Protein AF-A0A940NAF1-F1 (afdb_monomer_lite)

Secondary structure (DSSP, 8-state):
------SS---PPPHHHHHHHHHHT--EEEEEEETTEEEEEEEEEEEE-TT--EEEEEPP--SSSPPPGG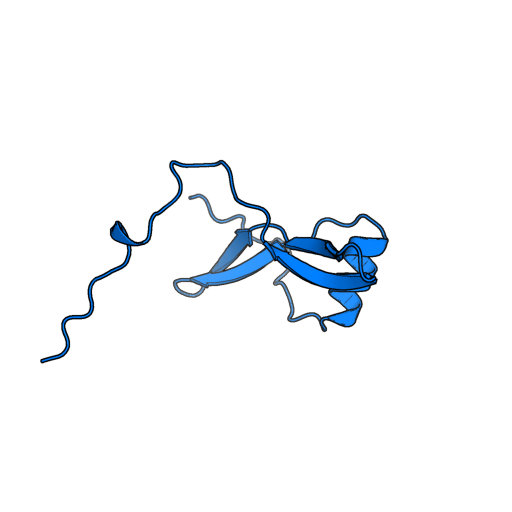GS------

Foldseek 3Di:
DPFPQDPDDDDDDDPVVVQVCQVVVHWDFDWDDDPNGIGTHFIKHWDADPVGDIDIDGDDDPPDDDDDPVNDDDDDDD

pLDDT: mean 79.51, std 12.31, range [41.72, 93.44]

Sequence (78 aa):
MSGEQFEVVPHESPVIEVVDALAKGDTVVTVFPLDGQRVAGPEVRSVVDEVGREWIETVADNSGPGRTLADLPRVDHE

Structure (mmCIF, N/CA/C/O backbone):
data_AF-A0A940NAF1-F1
#
_entry.id   AF-A0A940NAF1-F1
#
loop_
_atom_site.group_PDB
_atom_site.id
_atom_site.type_symbol
_atom_site.label_atom_id
_atom_site.label_alt_id
_atom_site.label_comp_id
_atom_site.label_asym_id
_atom_site.label_entity_id
_atom_site.label_seq_id
_atom_site.pdbx_PDB_ins_code
_atom_site.Cartn_x
_atom_site.Cartn_y
_atom_site.Cartn_z
_atom_site.occupancy
_atom_site.B_iso_or_equiv
_atom_site.auth_seq_id
_atom_site.auth_comp_id
_atom_site.auth_asym_id
_atom_site.auth_atom_id
_atom_site.pdbx_PDB_model_num
ATOM 1 N N . MET A 1 1 ? -20.728 3.016 2.254 1.00 41.72 1 MET A N 1
ATOM 2 C CA . MET A 1 1 ? -19.601 2.078 2.115 1.00 41.72 1 MET A CA 1
ATOM 3 C C . MET A 1 1 ? -19.739 1.088 3.252 1.00 41.72 1 MET A C 1
ATOM 5 O O . MET A 1 1 ? -19.708 1.521 4.396 1.00 41.72 1 MET A O 1
ATOM 9 N N . SER A 1 2 ? -20.049 -0.174 2.963 1.00 45.50 2 SER A N 1
ATOM 10 C CA . SER A 1 2 ? -20.073 -1.206 4.001 1.00 45.50 2 SER A CA 1
ATOM 11 C C . SER A 1 2 ? -18.622 -1.524 4.322 1.00 45.50 2 SER A C 1
ATOM 13 O O . SER A 1 2 ? -17.936 -2.077 3.474 1.00 45.50 2 SER A O 1
ATOM 15 N N . GLY A 1 3 ? -18.129 -1.084 5.479 1.00 49.28 3 GLY A N 1
ATOM 16 C CA . GLY A 1 3 ? -16.789 -1.454 5.919 1.00 49.28 3 GLY A CA 1
ATOM 17 C C . GLY A 1 3 ? -16.741 -2.966 6.098 1.00 49.28 3 GLY A C 1
ATOM 18 O O . GLY A 1 3 ? -17.548 -3.514 6.850 1.00 49.28 3 GLY A O 1
ATOM 19 N N . GLU A 1 4 ? -15.846 -3.641 5.385 1.00 57.84 4 GLU A N 1
ATOM 20 C CA . GLU A 1 4 ? -15.560 -5.044 5.662 1.00 57.84 4 GLU A CA 1
ATOM 21 C C . GLU A 1 4 ? -15.069 -5.158 7.106 1.00 57.84 4 GLU A C 1
ATOM 23 O O . GLU A 1 4 ? -14.056 -4.576 7.496 1.00 57.84 4 GLU A O 1
ATOM 28 N N . GLN A 1 5 ? -15.849 -5.859 7.931 1.00 61.78 5 GLN A N 1
ATOM 29 C CA . GLN A 1 5 ? -15.437 -6.208 9.280 1.00 61.78 5 GLN A CA 1
ATOM 30 C C . GLN A 1 5 ? -14.375 -7.296 9.169 1.00 61.78 5 GLN A C 1
ATOM 32 O O . GLN A 1 5 ? -14.660 -8.413 8.745 1.00 61.78 5 GLN A O 1
ATOM 37 N N . PHE A 1 6 ? -13.145 -6.960 9.549 1.00 65.00 6 PHE A N 1
ATOM 38 C CA . PHE A 1 6 ? -12.062 -7.930 9.614 1.00 65.00 6 PHE A CA 1
ATOM 39 C C . PHE A 1 6 ? -12.364 -8.988 10.687 1.00 65.00 6 PHE A C 1
ATOM 41 O O . PHE A 1 6 ? -12.595 -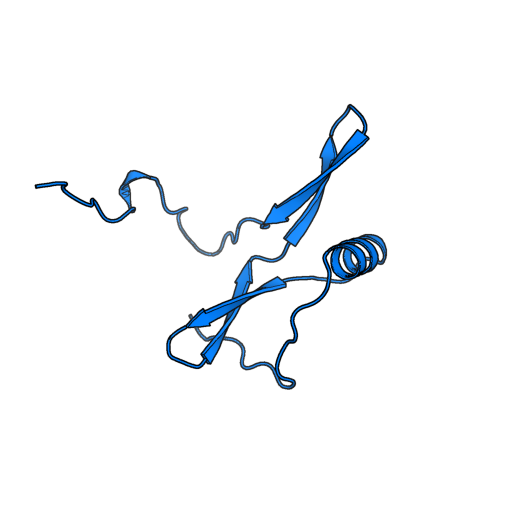8.644 11.847 1.00 65.00 6 PHE A O 1
ATOM 48 N N . GLU A 1 7 ? -12.330 -10.270 10.312 1.00 65.38 7 GLU A N 1
ATOM 49 C CA . GLU A 1 7 ? -12.494 -11.404 11.239 1.00 65.38 7 GLU A CA 1
ATOM 50 C C . GLU A 1 7 ? -11.379 -11.437 12.301 1.00 65.38 7 GLU A C 1
ATOM 52 O O . GLU A 1 7 ? -11.611 -11.774 13.462 1.00 65.38 7 GLU A O 1
ATOM 57 N N . VAL A 1 8 ? -10.173 -11.010 11.916 1.00 72.81 8 VAL A N 1
ATOM 58 C CA . VAL A 1 8 ? -9.020 -10.814 12.800 1.00 72.81 8 VAL A CA 1
ATOM 59 C C . VAL A 1 8 ? -8.625 -9.347 12.760 1.00 72.81 8 VAL A C 1
ATOM 61 O O . VAL A 1 8 ? -8.484 -8.767 11.687 1.00 72.81 8 VAL A O 1
ATOM 64 N N . VAL A 1 9 ? -8.416 -8.741 13.932 1.00 71.31 9 VAL A N 1
ATOM 65 C CA . VAL A 1 9 ? -7.959 -7.349 14.028 1.00 71.31 9 VAL A CA 1
ATOM 66 C C . VAL A 1 9 ? -6.632 -7.212 13.265 1.00 71.31 9 VAL A C 1
ATOM 68 O O . VAL A 1 9 ? -5.674 -7.901 13.625 1.00 71.31 9 VAL A O 1
ATOM 71 N N . PRO A 1 10 ? -6.545 -6.335 12.242 1.00 73.75 10 PRO A N 1
ATOM 72 C CA . PRO A 1 10 ? -5.299 -6.110 11.513 1.00 73.75 10 PRO A CA 1
ATOM 73 C C . PRO A 1 10 ? -4.168 -5.722 12.474 1.00 73.75 10 PRO A C 1
ATOM 75 O O . PRO A 1 10 ? -4.412 -5.241 13.578 1.00 73.75 10 PRO A O 1
ATOM 78 N N . HIS A 1 11 ? -2.914 -5.879 12.102 1.00 75.50 11 HIS A N 1
ATOM 79 C CA . HIS A 1 11 ? -1.811 -5.329 12.890 1.00 75.50 11 HIS A CA 1
ATOM 80 C C . HIS A 1 11 ? -0.951 -4.465 11.984 1.00 75.50 11 HIS A C 1
ATOM 82 O O . HIS A 1 11 ? -1.024 -4.581 10.763 1.00 75.50 11 HIS A O 1
ATOM 88 N N . GLU A 1 12 ? -0.196 -3.547 12.579 1.00 78.88 12 GLU A N 1
ATOM 89 C CA . GLU A 1 12 ? 0.798 -2.803 11.816 1.00 78.88 12 GLU A CA 1
ATOM 90 C C . GLU A 1 12 ? 1.871 -3.790 11.350 1.00 78.88 12 GLU A C 1
ATOM 92 O O . GLU A 1 12 ? 2.479 -4.477 12.173 1.00 78.88 12 GLU A O 1
ATOM 97 N N . SER A 1 13 ? 2.075 -3.870 10.037 1.00 83.19 13 SER A N 1
ATOM 98 C CA . SER A 1 13 ? 3.118 -4.696 9.428 1.00 83.19 13 SER A CA 1
ATOM 99 C C . SER A 1 13 ? 4.273 -3.802 8.974 1.00 83.19 13 SER A C 1
ATOM 101 O O . SER A 1 13 ? 4.037 -2.711 8.440 1.00 83.19 13 SER A O 1
ATOM 103 N N . PRO A 1 14 ? 5.533 -4.221 9.167 1.00 87.88 14 PRO A N 1
ATOM 104 C CA . PRO A 1 14 ? 6.675 -3.481 8.657 1.00 87.88 14 PRO A CA 1
ATOM 105 C C . PRO A 1 14 ? 6.661 -3.457 7.122 1.00 87.88 14 PRO A C 1
ATOM 107 O O . PRO A 1 14 ? 6.235 -4.407 6.468 1.00 87.88 14 PRO A O 1
ATOM 110 N N . VAL A 1 15 ? 7.190 -2.378 6.535 1.00 84.62 15 VAL A N 1
ATOM 111 C CA . VAL A 1 15 ? 7.193 -2.164 5.073 1.00 84.62 15 VAL A CA 1
ATOM 112 C C . VAL A 1 15 ? 7.829 -3.334 4.317 1.00 84.62 15 VAL A C 1
ATOM 114 O O . VAL A 1 15 ? 7.353 -3.700 3.250 1.00 84.62 15 VAL A O 1
ATOM 117 N N . ILE A 1 16 ? 8.869 -3.954 4.881 1.00 85.88 16 ILE A N 1
ATOM 118 C CA . ILE A 1 16 ? 9.541 -5.096 4.2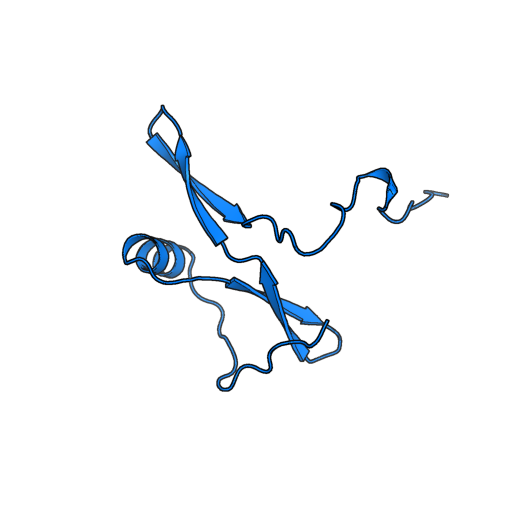51 1.00 85.88 16 ILE A CA 1
ATOM 119 C C . ILE A 1 16 ? 8.615 -6.310 4.092 1.00 85.88 16 ILE A C 1
ATOM 121 O O . ILE A 1 16 ? 8.647 -6.963 3.056 1.00 85.88 16 ILE A O 1
ATOM 125 N N . GLU A 1 17 ? 7.740 -6.575 5.065 1.00 89.25 17 GLU A N 1
ATOM 126 C CA . GLU A 1 17 ? 6.776 -7.677 4.980 1.00 89.25 17 GLU A CA 1
ATOM 127 C C . GLU A 1 17 ? 5.697 -7.393 3.934 1.00 89.25 17 GLU A C 1
ATOM 129 O O . GLU A 1 17 ? 5.269 -8.303 3.230 1.00 89.25 17 GLU A O 1
ATOM 134 N N . VAL A 1 18 ? 5.299 -6.125 3.786 1.00 88.19 18 VAL A N 1
ATOM 135 C CA . VAL A 1 18 ? 4.369 -5.695 2.732 1.00 88.19 18 VAL A CA 1
ATOM 136 C C . VAL A 1 18 ? 4.976 -5.919 1.349 1.00 88.19 18 VAL A C 1
ATOM 138 O O . VAL A 1 18 ? 4.314 -6.473 0.476 1.00 88.19 18 VAL A O 1
ATOM 141 N N . VAL A 1 19 ? 6.237 -5.525 1.149 1.00 88.19 19 VAL A N 1
ATOM 142 C CA . VAL A 1 19 ? 6.946 -5.736 -0.122 1.00 88.19 19 VAL A CA 1
ATOM 143 C C . VAL A 1 19 ? 7.084 -7.228 -0.423 1.00 88.19 19 VAL A C 1
ATOM 145 O O . VAL A 1 19 ? 6.780 -7.651 -1.535 1.00 88.19 19 VAL A O 1
ATOM 148 N N . ASP A 1 20 ? 7.459 -8.040 0.567 1.00 90.88 20 ASP A N 1
ATOM 149 C CA . ASP A 1 20 ? 7.561 -9.493 0.409 1.00 90.88 20 ASP A CA 1
ATOM 150 C C . ASP A 1 20 ? 6.216 -10.140 0.050 1.00 90.88 20 ASP A C 1
ATOM 152 O O . ASP A 1 20 ? 6.176 -11.048 -0.780 1.00 90.88 20 ASP A O 1
ATOM 156 N N . ALA A 1 21 ? 5.119 -9.704 0.674 1.00 90.06 21 ALA A N 1
ATOM 157 C CA . ALA A 1 21 ? 3.773 -10.191 0.379 1.00 90.06 21 ALA A CA 1
ATOM 158 C C . ALA A 1 21 ? 3.362 -9.837 -1.060 1.00 90.06 21 ALA A C 1
ATOM 160 O O . ALA A 1 21 ? 2.965 -10.712 -1.831 1.00 90.06 21 ALA A O 1
ATOM 161 N N . LEU A 1 22 ? 3.564 -8.581 -1.469 1.00 90.69 22 LEU A N 1
ATOM 162 C CA . LEU A 1 22 ? 3.305 -8.136 -2.840 1.00 90.69 22 LEU A CA 1
ATOM 163 C C . LEU A 1 22 ? 4.151 -8.910 -3.862 1.00 90.69 22 LEU A C 1
ATOM 165 O O . LEU A 1 22 ? 3.631 -9.351 -4.886 1.00 90.69 22 LEU A O 1
ATOM 169 N N . ALA A 1 23 ? 5.433 -9.149 -3.570 1.00 89.06 23 ALA A N 1
ATOM 170 C CA . ALA A 1 23 ? 6.325 -9.930 -4.426 1.00 89.06 23 ALA A CA 1
ATOM 171 C C . ALA A 1 23 ? 5.908 -11.409 -4.539 1.00 89.06 23 ALA A C 1
ATOM 173 O O . ALA A 1 23 ? 6.148 -12.043 -5.569 1.00 89.06 23 ALA A O 1
ATOM 174 N N . LYS A 1 24 ? 5.263 -11.964 -3.504 1.00 92.25 24 LYS A N 1
ATOM 175 C CA . LYS A 1 24 ? 4.674 -13.316 -3.517 1.00 92.25 24 LYS A CA 1
ATOM 176 C C . LYS A 1 24 ? 3.335 -13.385 -4.257 1.00 92.25 24 LYS A C 1
ATOM 178 O O . LYS A 1 24 ? 2.877 -14.488 -4.550 1.00 92.25 24 LYS A O 1
ATOM 183 N N . GLY A 1 25 ? 2.745 -12.239 -4.599 1.00 89.94 25 GLY A N 1
ATOM 184 C CA . GLY A 1 25 ? 1.447 -12.139 -5.264 1.00 89.94 25 GLY A CA 1
ATOM 185 C C . GLY A 1 25 ? 0.259 -12.034 -4.306 1.00 89.94 25 GLY A C 1
ATOM 186 O O . GLY A 1 25 ? -0.879 -12.196 -4.748 1.00 89.94 25 GLY A O 1
ATOM 187 N N . ASP A 1 26 ? 0.499 -11.768 -3.020 1.00 90.12 26 ASP A N 1
ATOM 188 C CA . ASP A 1 26 ? -0.569 -11.523 -2.056 1.00 90.12 26 ASP A CA 1
ATOM 189 C C . ASP A 1 26 ? -1.225 -10.157 -2.308 1.00 90.12 26 ASP A C 1
ATOM 191 O O . ASP A 1 26 ? -0.585 -9.189 -2.727 1.00 90.12 26 ASP A O 1
ATOM 195 N N . THR A 1 27 ? -2.523 -10.062 -2.018 1.00 88.56 27 THR A N 1
ATOM 196 C CA . THR A 1 27 ? -3.254 -8.789 -2.038 1.00 88.56 27 THR A CA 1
ATOM 197 C C . THR A 1 27 ? -3.070 -8.074 -0.707 1.00 88.56 27 THR A C 1
ATOM 199 O O . THR A 1 27 ? -3.404 -8.616 0.346 1.00 88.56 27 THR A O 1
ATOM 202 N N . VAL A 1 28 ? -2.563 -6.841 -0.752 1.00 89.19 28 VAL A N 1
ATOM 203 C CA . VAL A 1 28 ? -2.371 -6.000 0.434 1.00 89.19 28 VAL A CA 1
ATOM 204 C C . VAL A 1 28 ? -3.264 -4.769 0.334 1.00 89.19 28 VAL A C 1
ATOM 206 O O . VAL A 1 28 ? -3.330 -4.125 -0.710 1.00 89.19 28 VAL A O 1
ATOM 209 N N . VAL A 1 29 ? -3.928 -4.420 1.437 1.00 88.31 29 VAL A N 1
ATOM 210 C CA . VAL A 1 29 ? -4.814 -3.252 1.549 1.00 88.31 29 VAL A CA 1
ATOM 211 C C . VAL A 1 29 ? -4.362 -2.326 2.668 1.00 88.31 29 VAL A C 1
ATOM 213 O O . VAL A 1 29 ? -3.806 -2.758 3.678 1.00 88.31 29 VAL A O 1
ATOM 216 N N . THR A 1 30 ? -4.636 -1.035 2.507 1.00 86.06 30 THR A N 1
ATOM 217 C CA . THR A 1 30 ? -4.520 -0.073 3.610 1.00 86.06 30 THR A CA 1
ATOM 218 C C . THR A 1 30 ? -5.658 -0.260 4.613 1.00 86.06 30 THR A C 1
ATOM 220 O O . THR A 1 30 ? -6.746 -0.711 4.262 1.00 86.06 30 THR A O 1
ATOM 223 N N . VAL A 1 31 ? -5.427 0.088 5.881 1.00 87.44 31 VAL A N 1
ATOM 224 C CA . VAL A 1 31 ? -6.455 0.034 6.930 1.00 87.44 31 VAL A CA 1
ATOM 225 C C . VAL A 1 31 ? -6.490 1.367 7.661 1.00 87.44 31 VAL A C 1
ATOM 227 O O . VAL A 1 31 ? -5.480 1.804 8.209 1.00 87.44 31 VAL A O 1
ATOM 230 N N . PHE A 1 32 ? -7.661 2.000 7.696 1.00 83.50 32 PHE A N 1
ATOM 231 C CA . PHE A 1 32 ? -7.860 3.293 8.343 1.00 83.50 32 PHE A CA 1
ATOM 232 C C . PHE A 1 32 ? -8.710 3.158 9.611 1.00 83.50 32 PHE A C 1
ATOM 234 O O . PHE A 1 32 ? -9.726 2.455 9.594 1.00 83.50 32 PHE A O 1
ATOM 241 N N . PRO A 1 33 ? -8.348 3.841 10.711 1.00 82.88 33 PRO A N 1
ATOM 242 C CA . PRO A 1 33 ? -9.248 4.008 11.841 1.00 82.88 33 PRO A CA 1
ATOM 243 C C . PRO A 1 33 ? -10.323 5.054 11.498 1.00 82.88 33 PRO A C 1
ATOM 245 O O . PRO A 1 33 ? -10.001 6.207 11.218 1.00 82.88 33 PRO A O 1
ATOM 248 N N . LEU A 1 34 ? -11.599 4.669 11.542 1.00 82.31 34 LEU A N 1
ATOM 249 C CA . LEU A 1 34 ? -12.748 5.553 11.331 1.00 82.31 34 LEU A CA 1
ATOM 250 C C . LEU A 1 34 ? -13.809 5.267 12.397 1.00 82.31 34 LEU A C 1
ATOM 252 O O . LEU A 1 34 ? -14.272 4.137 12.511 1.00 82.31 34 LEU A O 1
ATOM 256 N N . ASP A 1 35 ? -14.170 6.272 13.197 1.00 83.00 35 ASP A N 1
ATOM 257 C CA . ASP A 1 35 ? -15.211 6.179 14.237 1.00 83.00 35 ASP A CA 1
ATOM 258 C C . ASP A 1 35 ? -15.068 4.963 15.179 1.00 83.00 35 ASP A C 1
ATOM 260 O O . ASP A 1 35 ? -16.035 4.288 15.532 1.00 83.00 35 ASP A O 1
ATOM 264 N N . GLY A 1 36 ? -13.831 4.651 15.584 1.00 81.25 36 GLY A N 1
ATOM 265 C CA . GLY A 1 36 ? -13.522 3.510 16.458 1.00 81.25 36 GLY A CA 1
ATOM 266 C C . GLY A 1 36 ? -13.560 2.144 15.763 1.00 81.25 36 GLY A C 1
ATOM 267 O O . GLY A 1 36 ? -13.321 1.123 16.405 1.00 81.25 36 GLY A O 1
ATOM 268 N N . GLN A 1 37 ? -13.819 2.117 14.457 1.00 79.88 37 GLN A N 1
ATOM 269 C CA . GLN A 1 37 ? -13.755 0.936 13.607 1.00 79.88 37 GLN A CA 1
ATOM 270 C C . GLN A 1 37 ? -12.508 0.976 12.727 1.00 79.88 37 GLN A C 1
ATOM 272 O O . GLN A 1 37 ? -11.896 2.022 12.514 1.00 79.88 37 GLN A O 1
ATOM 277 N N . ARG A 1 38 ? -12.116 -0.189 12.214 1.00 83.44 38 ARG A N 1
ATOM 278 C CA . ARG A 1 38 ? -11.061 -0.307 11.208 1.00 83.44 38 ARG A CA 1
ATOM 279 C C . ARG A 1 38 ? -11.711 -0.608 9.877 1.00 83.44 38 ARG A C 1
ATOM 281 O O . ARG A 1 38 ? -12.464 -1.571 9.780 1.00 83.44 38 ARG A O 1
ATOM 288 N N . VAL A 1 39 ? -11.421 0.222 8.887 1.00 83.56 39 VAL A N 1
ATOM 289 C CA . VAL A 1 39 ? -12.028 0.153 7.560 1.00 83.56 39 VAL A CA 1
ATOM 290 C C . VAL A 1 39 ? -10.937 -0.139 6.541 1.00 83.56 39 VAL A C 1
ATOM 292 O O . VAL A 1 39 ? -9.888 0.509 6.557 1.00 83.56 39 VAL A O 1
ATOM 295 N N . ALA A 1 40 ? -11.185 -1.122 5.674 1.00 85.00 40 ALA A N 1
ATOM 296 C CA . ALA A 1 40 ? -10.336 -1.394 4.524 1.00 85.00 40 ALA A CA 1
ATOM 297 C C . ALA A 1 40 ? -10.326 -0.178 3.589 1.00 85.00 40 ALA A C 1
ATOM 299 O O . ALA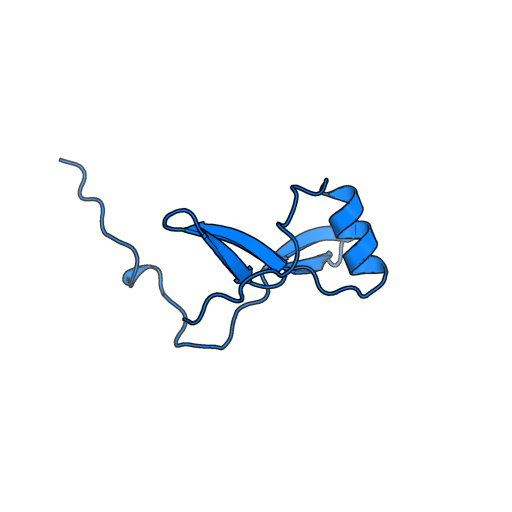 A 1 40 ? -11.371 0.350 3.206 1.00 85.00 40 ALA A O 1
ATOM 300 N N . GLY A 1 41 ? -9.128 0.291 3.282 1.00 84.19 41 GLY A N 1
ATOM 301 C CA . GLY A 1 41 ? -8.871 1.310 2.287 1.00 84.19 41 GLY A CA 1
ATOM 302 C C . GLY A 1 41 ? -8.460 0.699 0.949 1.00 84.19 41 GLY A C 1
ATOM 303 O O . GLY A 1 41 ? -8.635 -0.500 0.734 1.00 84.19 41 GLY A O 1
ATOM 304 N N . PRO A 1 42 ? -7.885 1.511 0.049 1.00 85.94 42 PRO A N 1
ATOM 305 C CA . PRO A 1 42 ? -7.388 1.029 -1.230 1.00 85.94 42 PRO A CA 1
ATOM 306 C C . PRO A 1 42 ? -6.358 -0.095 -1.082 1.00 85.94 42 PRO A C 1
ATOM 308 O O . PRO A 1 42 ? -5.536 -0.083 -0.151 1.00 85.94 42 PRO A O 1
ATOM 311 N N . GLU A 1 43 ? -6.381 -1.017 -2.045 1.00 88.94 43 GLU A N 1
ATOM 312 C CA . GLU A 1 43 ? -5.284 -1.949 -2.307 1.00 88.94 43 GLU A CA 1
ATOM 313 C C . GLU A 1 43 ? -3.993 -1.183 -2.601 1.00 88.94 43 GLU A C 1
ATOM 315 O O . GLU A 1 43 ? -4.014 -0.041 -3.070 1.00 88.94 43 GLU A O 1
ATOM 320 N N . VAL A 1 44 ? -2.857 -1.813 -2.334 1.00 90.38 44 VAL A N 1
ATOM 321 C CA . VAL A 1 44 ? -1.543 -1.280 -2.685 1.00 90.38 44 VAL A CA 1
ATOM 322 C C . VAL A 1 44 ? -0.825 -2.209 -3.647 1.00 90.38 44 VAL A C 1
ATOM 324 O O . VAL A 1 44 ? -1.062 -3.414 -3.666 1.00 90.38 44 VAL A O 1
ATOM 327 N N . ARG A 1 45 ? 0.082 -1.644 -4.438 1.00 89.81 45 ARG A N 1
ATOM 328 C CA . ARG A 1 45 ? 0.968 -2.397 -5.327 1.00 89.81 45 ARG A CA 1
ATOM 329 C C . ARG A 1 45 ? 2.383 -1.845 -5.275 1.00 89.81 45 ARG A C 1
ATOM 331 O O . ARG A 1 45 ? 2.570 -0.658 -5.000 1.00 89.81 45 ARG A O 1
ATOM 338 N N . SER A 1 46 ? 3.360 -2.693 -5.580 1.00 90.62 46 SER A N 1
ATOM 339 C CA . SER A 1 46 ? 4.712 -2.234 -5.878 1.00 90.62 46 SER A CA 1
ATOM 340 C C . SER A 1 46 ? 4.785 -1.756 -7.326 1.00 90.62 46 SER A C 1
ATOM 342 O O . SER A 1 46 ? 4.190 -2.343 -8.235 1.00 90.62 46 SER A O 1
ATOM 344 N N . VAL A 1 47 ? 5.500 -0.658 -7.538 1.00 89.06 47 VAL A N 1
ATOM 345 C CA . VAL A 1 47 ? 5.821 -0.132 -8.863 1.00 89.06 47 VAL A CA 1
ATOM 346 C C . VAL A 1 47 ? 7.319 0.051 -8.947 1.00 89.06 47 VAL A C 1
ATOM 348 O O . VAL A 1 47 ? 7.942 0.561 -8.017 1.00 89.06 47 VAL A O 1
ATOM 351 N N . VAL A 1 48 ? 7.877 -0.375 -10.077 1.00 90.25 48 VAL A N 1
ATOM 352 C CA . VAL A 1 48 ? 9.288 -0.211 -10.407 1.00 90.25 48 VAL A CA 1
ATOM 353 C C . VAL A 1 48 ? 9.383 0.677 -11.642 1.00 90.25 48 VAL A 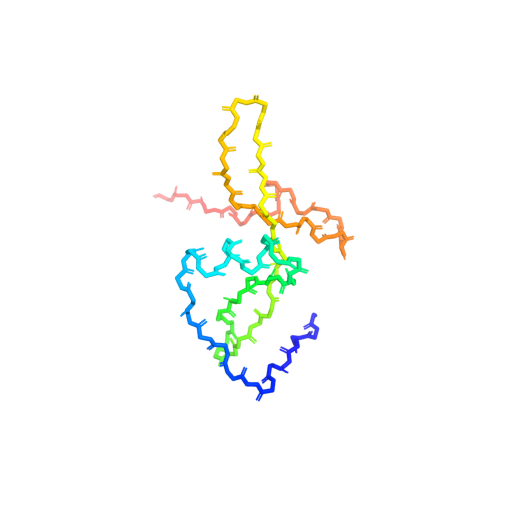C 1
ATOM 355 O O . VAL A 1 48 ? 8.743 0.383 -12.654 1.00 90.25 48 VAL A O 1
ATOM 358 N N . ASP A 1 49 ? 10.144 1.770 -11.564 1.00 91.81 49 ASP A N 1
ATOM 359 C CA . ASP A 1 49 ? 10.401 2.618 -12.732 1.00 91.81 49 ASP A CA 1
ATOM 360 C C . ASP A 1 49 ? 11.445 2.021 -13.687 1.00 91.81 49 ASP A C 1
ATOM 362 O O . ASP A 1 49 ? 12.110 1.022 -13.409 1.00 91.81 49 ASP A O 1
ATOM 366 N N . GLU A 1 50 ? 11.622 2.677 -14.833 1.00 92.94 50 GLU A N 1
ATOM 367 C CA . GLU A 1 50 ? 12.603 2.297 -15.857 1.00 92.94 50 GLU A CA 1
ATOM 368 C C . GLU A 1 50 ? 14.058 2.318 -15.351 1.00 92.94 50 GLU A C 1
ATOM 370 O O . GLU A 1 50 ? 14.935 1.705 -15.958 1.00 92.94 50 GLU A O 1
ATOM 375 N N . VAL A 1 51 ? 14.327 3.017 -14.244 1.00 93.44 51 VAL A N 1
ATOM 376 C CA . VAL A 1 51 ? 15.655 3.164 -13.630 1.00 93.44 51 VAL A CA 1
ATOM 377 C C . VAL A 1 51 ? 15.825 2.209 -12.435 1.00 93.44 51 VAL A C 1
ATOM 379 O O . VAL A 1 51 ? 16.850 2.245 -11.752 1.00 93.44 51 VAL A O 1
ATOM 382 N N . GLY A 1 52 ? 14.850 1.328 -12.187 1.00 88.81 52 GLY A N 1
ATOM 383 C CA . GLY A 1 52 ? 14.885 0.320 -11.130 1.00 88.81 52 GLY A CA 1
ATOM 384 C C . GLY A 1 52 ? 14.565 0.851 -9.732 1.00 88.81 52 GLY A C 1
ATOM 385 O O . GLY A 1 52 ? 14.911 0.197 -8.749 1.00 88.81 52 GLY A O 1
ATOM 386 N N . ARG A 1 53 ? 13.944 2.028 -9.604 1.00 89.81 53 ARG A N 1
ATOM 387 C CA . ARG A 1 53 ? 13.448 2.517 -8.310 1.00 89.81 53 ARG A CA 1
ATOM 388 C C . ARG A 1 53 ? 12.122 1.856 -8.001 1.00 89.81 53 ARG A C 1
ATOM 390 O O . ARG A 1 53 ? 11.225 1.886 -8.834 1.00 89.81 53 ARG A O 1
ATOM 397 N N . GLU A 1 54 ? 12.001 1.327 -6.793 1.00 89.06 54 GLU A N 1
ATOM 398 C CA . GLU A 1 54 ? 10.795 0.663 -6.315 1.00 89.06 54 GLU A CA 1
ATOM 399 C C . GLU A 1 54 ? 10.096 1.502 -5.241 1.00 89.06 54 GLU A C 1
ATOM 401 O O . GLU A 1 54 ? 10.742 2.053 -4.345 1.00 89.06 54 GLU A O 1
ATOM 406 N N . TRP A 1 55 ? 8.771 1.601 -5.328 1.00 87.81 55 TRP A N 1
ATOM 407 C CA . TRP A 1 55 ? 7.928 2.196 -4.292 1.00 87.81 55 TRP A CA 1
ATOM 408 C C . TRP A 1 55 ? 6.562 1.511 -4.223 1.00 87.81 55 TRP A C 1
ATOM 410 O O . TRP A 1 55 ? 6.194 0.719 -5.090 1.00 87.81 55 TRP A O 1
ATOM 420 N N . ILE A 1 56 ? 5.806 1.837 -3.175 1.00 89.19 56 ILE A N 1
ATOM 421 C CA . ILE A 1 56 ? 4.435 1.371 -2.971 1.00 89.19 56 ILE A CA 1
ATOM 422 C C . ILE A 1 56 ? 3.480 2.505 -3.327 1.00 89.19 56 ILE A C 1
ATOM 424 O O . ILE A 1 56 ? 3.659 3.639 -2.878 1.00 89.19 56 ILE A O 1
ATOM 428 N N . GLU A 1 57 ? 2.444 2.199 -4.098 1.00 89.38 57 GLU A N 1
ATOM 429 C CA . GLU A 1 57 ? 1.353 3.128 -4.386 1.00 89.38 57 GLU A CA 1
ATOM 430 C C . GLU A 1 57 ? -0.013 2.484 -4.146 1.00 89.38 57 GLU A C 1
ATOM 432 O O . GLU A 1 57 ? -0.139 1.260 -4.091 1.00 89.38 57 GLU A O 1
ATOM 437 N N . THR A 1 58 ? -1.042 3.320 -4.000 1.00 87.75 58 THR A N 1
ATOM 438 C CA . THR A 1 58 ? -2.427 2.851 -3.883 1.00 87.75 58 THR A CA 1
ATOM 439 C C . THR A 1 58 ? -3.011 2.576 -5.263 1.00 87.75 58 THR A C 1
ATOM 441 O O . THR A 1 58 ? -2.828 3.351 -6.204 1.00 87.75 58 THR A O 1
ATOM 444 N N . VAL A 1 59 ? -3.732 1.467 -5.387 1.00 84.56 59 VAL A N 1
ATOM 445 C CA . VAL A 1 59 ? -4.538 1.155 -6.562 1.00 84.56 59 VAL A CA 1
ATOM 446 C C . VAL A 1 59 ? -5.772 2.048 -6.516 1.00 84.56 59 VAL A C 1
ATOM 448 O O . VAL A 1 59 ? -6.492 2.081 -5.519 1.00 84.56 59 VAL A O 1
ATOM 451 N N . ALA A 1 60 ? -6.006 2.805 -7.588 1.00 73.44 60 ALA A N 1
ATOM 452 C CA . ALA A 1 60 ? -7.184 3.651 -7.681 1.00 73.44 60 ALA A CA 1
ATOM 453 C C . ALA A 1 60 ? -8.447 2.784 -7.607 1.00 73.44 60 ALA A C 1
ATOM 455 O O . ALA A 1 60 ? -8.675 1.926 -8.462 1.00 73.44 60 ALA A O 1
ATOM 456 N N . ASP A 1 61 ? -9.273 3.033 -6.596 1.00 65.62 61 ASP A N 1
ATOM 457 C CA . ASP A 1 61 ? -10.593 2.436 -6.517 1.00 65.62 61 ASP A CA 1
ATOM 458 C C . ASP A 1 61 ? -11.478 3.066 -7.607 1.00 65.62 61 ASP A C 1
ATOM 460 O O . ASP A 1 61 ? -11.848 4.240 -7.535 1.00 65.62 61 ASP A O 1
ATOM 464 N N . ASN A 1 62 ? -11.800 2.296 -8.650 1.00 59.91 62 ASN 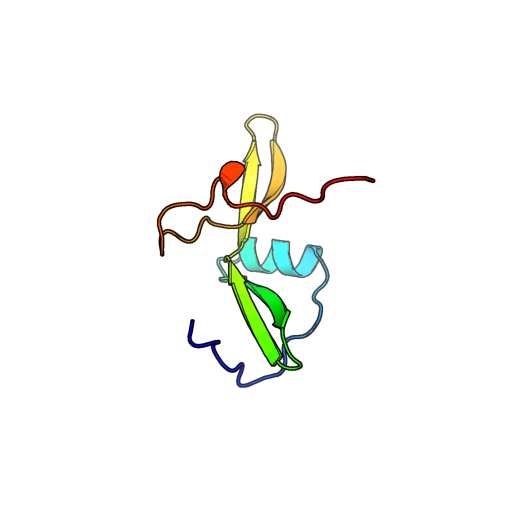A N 1
ATOM 465 C CA . ASN A 1 62 ? -12.682 2.722 -9.746 1.00 59.91 62 ASN A CA 1
ATOM 466 C C . ASN A 1 62 ? -14.159 2.855 -9.309 1.00 59.91 62 ASN A C 1
ATOM 468 O O . ASN A 1 62 ? -15.032 3.078 -10.150 1.00 59.91 62 ASN A O 1
ATOM 472 N N . SER A 1 63 ? -14.467 2.725 -8.015 1.00 54.69 63 SER A N 1
ATOM 473 C CA . SER A 1 63 ? -15.833 2.702 -7.475 1.00 54.69 63 SER A CA 1
ATOM 474 C C . SER A 1 63 ? -16.563 4.056 -7.441 1.00 54.69 63 SER A C 1
ATOM 476 O O . SER A 1 63 ? -17.667 4.141 -6.900 1.00 54.69 63 SER A O 1
ATOM 478 N N . GLY A 1 64 ? -16.026 5.128 -8.034 1.00 56.75 64 GLY A N 1
ATOM 479 C CA . GLY A 1 64 ? -16.752 6.395 -8.157 1.00 56.75 64 GLY A CA 1
ATOM 480 C C . GLY A 1 64 ? -16.068 7.433 -9.049 1.00 56.75 64 GLY A C 1
ATOM 481 O O . GLY A 1 64 ? -14.895 7.274 -9.383 1.00 56.75 64 GLY A O 1
ATOM 482 N N . PRO A 1 65 ? -16.778 8.510 -9.450 1.00 60.09 65 PRO A N 1
ATOM 483 C CA . PRO A 1 65 ? -16.139 9.640 -10.116 1.00 60.09 65 PRO A CA 1
ATOM 484 C C . PRO A 1 65 ? -15.012 10.146 -9.211 1.00 60.09 65 PRO A C 1
ATOM 486 O O . PRO A 1 65 ? -15.253 10.476 -8.048 1.00 60.09 65 PRO A O 1
ATOM 489 N N . GLY A 1 66 ? -13.780 10.119 -9.725 1.00 61.12 66 GLY A N 1
ATOM 490 C CA . GLY A 1 66 ? -12.591 10.458 -8.951 1.00 61.12 66 GLY A CA 1
ATOM 491 C C . GLY A 1 66 ? -12.768 11.810 -8.271 1.00 61.12 66 GLY A C 1
ATOM 492 O O . GLY A 1 66 ? -13.095 12.796 -8.932 1.00 61.12 66 GLY A O 1
ATOM 493 N N . ARG A 1 67 ? -12.580 11.849 -6.947 1.00 67.81 67 ARG A N 1
ATOM 494 C CA . ARG A 1 67 ? -12.586 13.112 -6.207 1.00 67.81 67 ARG A CA 1
ATOM 495 C C . ARG A 1 67 ? -11.443 13.971 -6.729 1.00 67.81 67 ARG A C 1
ATOM 497 O O . ARG A 1 67 ? -10.294 13.538 -6.783 1.00 67.81 67 ARG A O 1
ATOM 504 N N . THR A 1 68 ? -11.777 15.177 -7.141 1.00 72.81 68 THR A N 1
ATOM 505 C CA . THR A 1 68 ? -10.841 16.169 -7.649 1.00 72.81 68 THR A CA 1
ATOM 506 C C . THR A 1 68 ? -10.365 17.070 -6.517 1.00 72.81 68 THR A C 1
ATOM 508 O O . THR A 1 68 ? -10.957 17.120 -5.439 1.00 72.81 68 THR A O 1
ATOM 511 N N . LEU A 1 69 ? -9.322 17.861 -6.775 1.00 75.75 69 LEU A N 1
ATOM 512 C CA . LEU A 1 69 ? -8.890 18.909 -5.844 1.00 75.75 69 LEU A CA 1
ATOM 513 C C . LEU A 1 69 ? -10.021 19.895 -5.489 1.00 75.75 69 LEU A C 1
ATOM 515 O O . LEU A 1 69 ? -9.967 20.519 -4.435 1.00 75.75 69 LEU A O 1
ATOM 519 N N . ALA A 1 70 ? -11.045 20.032 -6.341 1.00 79.94 70 ALA A N 1
ATOM 520 C CA . ALA A 1 70 ? -12.199 20.885 -6.074 1.00 79.94 70 ALA A CA 1
ATOM 521 C C . ALA A 1 70 ? -13.141 20.320 -4.995 1.00 79.94 70 ALA A C 1
ATOM 523 O O . ALA A 1 70 ? -13.895 21.089 -4.405 1.00 79.94 70 ALA A O 1
ATOM 524 N N . ASP A 1 71 ? -13.073 19.014 -4.723 1.00 79.44 71 ASP A N 1
ATOM 525 C CA . ASP A 1 71 ? -13.884 18.327 -3.711 1.00 79.44 71 ASP A CA 1
ATOM 526 C C . ASP A 1 71 ? -13.234 18.358 -2.316 1.00 79.44 71 ASP A C 1
ATOM 528 O O . ASP A 1 71 ? -13.813 17.870 -1.342 1.00 79.44 71 ASP A O 1
ATOM 532 N N . LEU A 1 72 ? -12.019 18.908 -2.204 1.00 79.06 72 LEU A N 1
ATOM 533 C CA . LEU A 1 72 ? -11.337 19.069 -0.924 1.00 79.06 72 LEU A CA 1
ATOM 534 C C . LEU A 1 72 ? -12.002 20.184 -0.093 1.00 79.06 72 LEU A C 1
ATOM 536 O O . LEU A 1 72 ? -12.325 21.243 -0.641 1.00 79.06 72 LEU A O 1
ATOM 540 N N . PRO A 1 73 ? -12.174 19.994 1.234 1.00 80.44 73 PRO A N 1
ATOM 541 C CA . PRO A 1 73 ? -12.629 21.057 2.120 1.00 80.44 73 PRO A CA 1
ATOM 542 C C . PRO A 1 73 ? -11.706 22.268 1.998 1.00 80.44 73 PRO A C 1
ATOM 544 O O . PRO A 1 73 ? -10.489 22.152 2.151 1.00 80.44 73 PRO A O 1
ATOM 547 N N . ARG A 1 74 ? -12.284 23.439 1.727 1.00 82.31 74 ARG A N 1
ATOM 548 C CA . ARG A 1 74 ? -11.530 24.690 1.748 1.00 82.31 74 ARG A CA 1
ATOM 549 C C . ARG A 1 74 ? -11.345 25.102 3.199 1.00 82.31 74 ARG A C 1
ATOM 551 O O . ARG A 1 74 ? -12.316 25.371 3.897 1.00 82.31 74 ARG A O 1
ATOM 558 N N . VAL A 1 75 ? -10.099 25.094 3.648 1.00 79.69 75 VAL A N 1
ATOM 559 C CA . VAL A 1 75 ? -9.702 25.752 4.890 1.00 79.69 75 VAL A CA 1
ATOM 560 C C . VAL A 1 75 ? -9.415 27.201 4.530 1.00 79.69 75 VAL A C 1
ATOM 562 O O . VAL A 1 75 ? -8.370 27.505 3.959 1.00 79.69 75 VAL A O 1
ATOM 565 N N . ASP A 1 76 ? -10.377 28.079 4.798 1.00 73.69 76 ASP A N 1
ATOM 566 C CA . ASP A 1 76 ? -10.127 29.514 4.767 1.00 73.69 76 ASP A CA 1
ATOM 567 C C . ASP A 1 76 ? -9.239 29.841 5.978 1.00 73.69 76 ASP A C 1
ATOM 569 O O . ASP A 1 76 ? -9.589 29.540 7.120 1.00 73.69 76 ASP A O 1
ATOM 573 N N . HIS A 1 77 ? -8.046 30.377 5.729 1.00 62.97 77 HIS A N 1
ATOM 574 C CA . HIS A 1 77 ? -7.187 30.905 6.785 1.00 62.97 77 HIS A CA 1
ATOM 575 C C . HIS A 1 77 ? -7.636 32.341 7.086 1.00 62.97 77 HIS A C 1
ATOM 577 O O . HIS A 1 77 ? -7.473 33.212 6.230 1.00 62.97 77 HIS A O 1
ATOM 583 N N . GLU A 1 78 ? -8.229 32.559 8.265 1.00 59.12 78 GLU A N 1
ATOM 584 C CA . GLU A 1 78 ? -8.495 33.896 8.831 1.00 59.12 78 GLU A CA 1
ATOM 585 C C . GLU A 1 78 ? -7.211 34.591 9.307 1.00 59.12 78 GLU A C 1
ATOM 587 O O . GLU A 1 78 ? -6.321 33.900 9.861 1.00 59.12 78 GLU A O 1
#

Radius of gyration: 15.95 Å; chains: 1; bounding box: 36×47×32 Å